Protein AF-A0AAW4L2F6-F1 (afdb_monomer_lite)

pLDDT: mean 83.52, std 7.5, range [48.19, 93.88]

Organism: Vibrio cholerae (NCBI:txid666)

Foldseek 3Di:
DVVLVVLCVVVVVVDDVVVCVVCVPVVVVVLVCLLVVQLCVQLVVVVVVPDDSVVSNVRSNVVSDDDDVVVVVVVVCVVVVVDDPVD

Structure (mmCIF, N/CA/C/O backbone):
data_AF-A0AAW4L2F6-F1
#
_entry.id   AF-A0AAW4L2F6-F1
#
loop_
_atom_site.group_PDB
_atom_site.id
_atom_site.type_symbol
_atom_site.label_atom_id
_atom_site.label_alt_id
_atom_site.label_comp_id
_atom_site.label_asym_id
_atom_site.label_entity_id
_atom_site.label_seq_id
_atom_site.pdbx_PDB_ins_code
_atom_site.Cartn_x
_atom_site.Cartn_y
_atom_site.Cartn_z
_atom_site.occupancy
_atom_site.B_iso_or_equiv
_atom_site.auth_seq_id
_atom_site.auth_comp_id
_atom_site.auth_asym_id
_atom_site.auth_atom_id
_atom_site.pdbx_PDB_model_num
ATOM 1 N N . ASP A 1 1 ? 15.585 -1.340 12.445 1.00 71.75 1 ASP A N 1
ATOM 2 C CA . ASP A 1 1 ? 15.063 -2.562 13.096 1.00 71.75 1 ASP A CA 1
ATOM 3 C C . ASP A 1 1 ? 14.279 -2.303 14.370 1.00 71.75 1 ASP A C 1
ATOM 5 O O . ASP A 1 1 ? 13.075 -2.511 14.346 1.00 71.75 1 ASP A O 1
ATOM 9 N N . MET A 1 2 ? 14.880 -1.784 15.449 1.00 85.38 2 MET A N 1
ATOM 10 C CA . MET A 1 2 ? 14.151 -1.595 16.720 1.00 85.38 2 MET A CA 1
ATOM 11 C C . MET A 1 2 ? 12.936 -0.653 16.607 1.00 85.38 2 MET A C 1
ATOM 13 O O . MET A 1 2 ? 11.875 -0.954 17.141 1.00 85.38 2 MET A O 1
ATOM 17 N N . PHE A 1 3 ? 13.062 0.456 15.868 1.00 82.62 3 PHE A N 1
ATOM 18 C CA . PHE A 1 3 ? 11.952 1.390 15.639 1.00 82.62 3 PHE A CA 1
ATOM 19 C C . PHE A 1 3 ? 10.790 0.746 14.869 1.00 82.62 3 PHE A C 1
ATOM 21 O O . PHE A 1 3 ? 9.653 0.806 15.321 1.00 82.62 3 PHE A O 1
ATOM 28 N N . SER A 1 4 ? 11.089 0.091 13.743 1.00 78.12 4 SER A N 1
ATOM 29 C CA . SER A 1 4 ? 10.093 -0.604 12.916 1.00 78.12 4 SER A CA 1
ATOM 30 C C . SER A 1 4 ? 9.377 -1.699 13.719 1.00 78.12 4 SER A C 1
ATOM 32 O O . SER A 1 4 ? 8.152 -1.776 13.698 1.00 78.12 4 SER A O 1
ATOM 34 N N . ALA A 1 5 ? 10.111 -2.466 14.535 1.00 84.81 5 ALA A N 1
ATOM 35 C CA . ALA A 1 5 ? 9.528 -3.480 15.411 1.00 84.81 5 ALA A CA 1
ATOM 36 C C . ALA A 1 5 ? 8.542 -2.887 16.435 1.00 84.81 5 ALA A C 1
ATOM 38 O O . ALA A 1 5 ? 7.421 -3.376 16.557 1.00 84.81 5 ALA A O 1
ATOM 39 N N . ILE A 1 6 ? 8.920 -1.815 17.141 1.00 86.38 6 ILE A N 1
ATOM 40 C CA . ILE A 1 6 ? 8.039 -1.160 18.125 1.00 86.38 6 ILE A CA 1
ATOM 41 C C . ILE A 1 6 ? 6.824 -0.525 17.435 1.00 86.38 6 ILE A C 1
ATOM 43 O O . ILE A 1 6 ? 5.707 -0.647 17.932 1.00 86.38 6 ILE A O 1
ATOM 47 N N . PHE A 1 7 ? 7.026 0.107 16.277 1.00 81.50 7 PHE A N 1
ATOM 48 C CA . PHE A 1 7 ? 5.962 0.702 15.471 1.00 81.50 7 PHE A CA 1
ATOM 49 C C . PHE A 1 7 ? 4.907 -0.333 15.055 1.00 81.50 7 PHE A C 1
ATOM 51 O O . PHE A 1 7 ? 3.716 -0.129 15.289 1.00 81.50 7 PHE A O 1
ATOM 58 N N . PHE A 1 8 ? 5.337 -1.472 14.504 1.00 81.62 8 PHE A N 1
ATOM 59 C CA . PHE A 1 8 ? 4.420 -2.534 14.094 1.00 81.62 8 PHE A CA 1
ATOM 60 C C . PHE A 1 8 ? 3.702 -3.187 15.279 1.00 81.62 8 PHE A C 1
ATOM 62 O O . PHE A 1 8 ? 2.517 -3.497 15.164 1.00 81.62 8 PHE A O 1
ATOM 69 N N . VAL A 1 9 ? 4.369 -3.351 16.427 1.00 85.88 9 VAL A N 1
ATOM 70 C CA . VAL A 1 9 ? 3.722 -3.860 17.649 1.00 85.88 9 VAL A CA 1
ATOM 71 C C . VAL A 1 9 ? 2.667 -2.878 18.165 1.00 85.88 9 VAL A C 1
ATOM 73 O O . VAL A 1 9 ? 1.557 -3.298 18.478 1.00 85.88 9 VAL A O 1
ATOM 76 N N . ALA A 1 10 ? 2.971 -1.579 18.219 1.00 83.06 10 ALA A N 1
ATOM 77 C CA . ALA A 1 10 ? 2.038 -0.566 18.710 1.00 83.06 10 ALA A CA 1
ATOM 78 C C . ALA A 1 10 ? 0.774 -0.467 17.841 1.00 83.06 10 ALA A C 1
ATOM 80 O O . ALA A 1 10 ? -0.333 -0.477 18.375 1.00 83.06 10 ALA A O 1
ATOM 81 N N . ILE A 1 11 ? 0.923 -0.437 16.511 1.00 79.00 11 ILE A N 1
ATOM 82 C CA . ILE A 1 11 ? -0.228 -0.427 15.596 1.00 79.00 11 ILE A CA 1
ATOM 83 C C . ILE A 1 11 ? -0.992 -1.748 15.663 1.00 79.00 11 ILE A C 1
ATOM 85 O O . ILE A 1 11 ? -2.217 -1.735 15.704 1.00 79.00 11 ILE A O 1
ATOM 89 N N . GLY A 1 12 ? -0.294 -2.884 15.736 1.00 80.06 12 GLY A N 1
ATOM 90 C CA . GLY A 1 12 ? -0.930 -4.195 15.869 1.00 80.06 12 GLY A CA 1
ATOM 91 C C . GLY A 1 12 ? -1.824 -4.308 17.107 1.00 80.06 12 GLY A C 1
ATOM 92 O O . GLY A 1 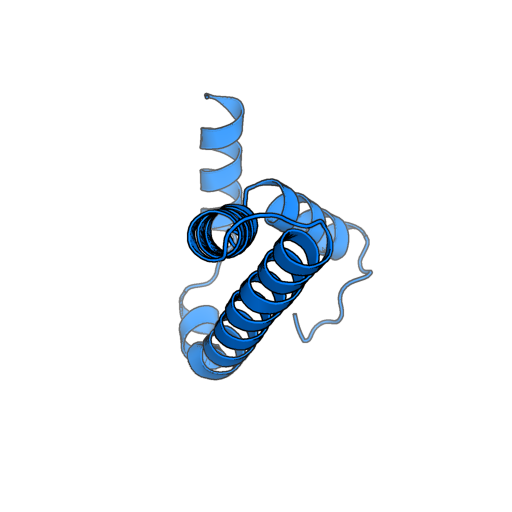12 ? -2.879 -4.927 17.037 1.00 80.06 12 GLY A O 1
ATOM 93 N N . LEU A 1 13 ? -1.440 -3.666 18.214 1.00 84.25 13 LEU A N 1
ATOM 94 C CA . LEU A 1 13 ? -2.235 -3.618 19.446 1.00 84.25 13 LEU A CA 1
ATOM 95 C C . LEU A 1 13 ? -3.448 -2.679 19.363 1.00 84.25 13 LEU A C 1
ATOM 97 O O . LEU A 1 13 ? -4.381 -2.840 20.144 1.00 84.25 13 LEU A O 1
ATOM 101 N N . MET A 1 14 ? -3.446 -1.709 18.445 1.00 79.06 14 MET A N 1
ATOM 102 C CA . MET A 1 14 ? -4.592 -0.823 18.202 1.00 79.06 14 MET A CA 1
ATOM 103 C C . MET A 1 14 ? -5.666 -1.462 17.310 1.00 79.06 14 MET A C 1
ATOM 105 O O . MET A 1 14 ? -6.787 -0.961 17.262 1.00 79.06 14 MET A O 1
ATOM 109 N N . ILE A 1 15 ? -5.347 -2.543 16.594 1.00 78.81 15 ILE A N 1
ATOM 110 C CA . ILE A 1 15 ? -6.285 -3.210 15.687 1.00 78.81 15 ILE A CA 1
ATOM 111 C C . ILE A 1 15 ? -7.243 -4.095 16.488 1.00 78.81 15 ILE A C 1
ATOM 113 O O . ILE A 1 15 ? -6.817 -5.043 17.147 1.00 78.81 15 ILE A O 1
ATOM 117 N N . ASP A 1 16 ? -8.546 -3.838 16.363 1.00 84.25 16 ASP A N 1
ATOM 118 C CA . ASP A 1 16 ? -9.580 -4.727 16.891 1.00 84.25 16 ASP A CA 1
ATOM 119 C C . ASP A 1 16 ? -9.867 -5.879 15.898 1.00 84.25 16 ASP A C 1
ATOM 121 O O . ASP A 1 16 ? -10.371 -5.643 14.789 1.00 84.25 16 ASP A O 1
ATOM 125 N N . PRO A 1 17 ? -9.583 -7.144 16.264 1.00 82.06 17 PRO A N 1
ATOM 126 C CA . PRO A 1 17 ? -9.825 -8.290 15.393 1.00 82.06 17 PRO A CA 1
ATOM 127 C C . PRO A 1 17 ? -11.313 -8.539 15.098 1.00 82.06 17 PRO A C 1
ATOM 129 O O . PRO A 1 17 ? -11.627 -9.150 14.075 1.00 82.06 17 PRO A O 1
ATOM 132 N N . GLN A 1 18 ? -12.241 -8.076 15.943 1.00 86.19 18 GLN A N 1
ATOM 133 C CA . GLN A 1 18 ? -13.680 -8.229 15.698 1.00 86.19 18 GLN A CA 1
ATOM 134 C C . GLN A 1 18 ? -14.150 -7.335 14.546 1.00 86.19 18 GLN A C 1
ATOM 136 O O . GLN A 1 18 ? -14.880 -7.795 13.665 1.00 86.19 18 GLN A O 1
ATOM 141 N N . ILE A 1 19 ? -13.673 -6.087 14.508 1.00 82.81 19 ILE A N 1
ATOM 142 C CA . ILE A 1 19 ? -13.956 -5.134 13.424 1.00 82.81 19 ILE A CA 1
ATOM 143 C C . ILE A 1 19 ? -13.371 -5.658 12.109 1.00 82.81 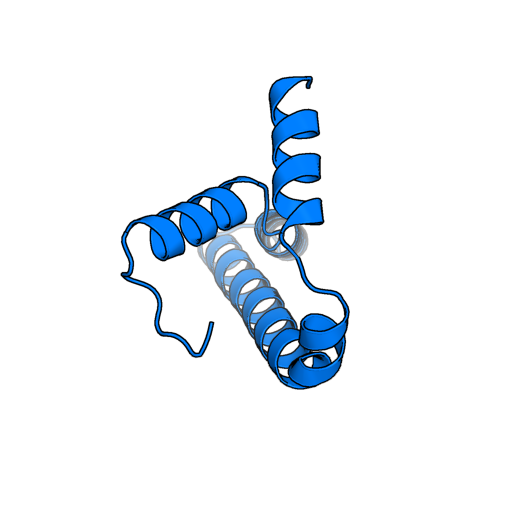19 ILE A C 1
ATOM 145 O O . ILE A 1 19 ? -14.037 -5.629 11.074 1.00 82.81 19 ILE A O 1
ATOM 149 N N . LEU A 1 20 ? -12.165 -6.232 12.150 1.00 83.44 20 LEU A N 1
ATOM 150 C CA . LEU A 1 20 ? -11.521 -6.804 10.967 1.00 83.44 20 LEU A CA 1
ATOM 151 C C . LEU A 1 20 ? -12.366 -7.913 10.315 1.00 83.44 20 LEU A C 1
ATOM 153 O O . LEU A 1 20 ? -12.444 -7.995 9.091 1.00 83.44 20 LEU A O 1
ATOM 157 N N . LEU A 1 21 ? -13.017 -8.752 11.128 1.00 86.56 21 LEU A N 1
ATOM 158 C CA . LEU A 1 21 ? -13.913 -9.806 10.647 1.00 86.56 21 LEU A CA 1
ATOM 159 C C . LEU A 1 21 ? -15.244 -9.246 10.140 1.00 86.56 21 LEU A C 1
ATOM 161 O O . LEU A 1 21 ? -15.739 -9.692 9.106 1.00 86.56 21 LEU A O 1
ATOM 165 N N . GLN A 1 22 ? -15.809 -8.256 10.833 1.00 88.88 22 GLN A N 1
ATOM 166 C CA . GLN A 1 22 ? -17.062 -7.618 10.429 1.00 88.88 22 GLN A CA 1
ATOM 167 C C . GLN A 1 22 ? -16.930 -6.907 9.072 1.00 88.88 22 GLN A C 1
ATOM 169 O O . GLN A 1 22 ? -17.817 -7.018 8.225 1.00 88.88 22 GLN A O 1
ATOM 174 N N . TYR A 1 23 ? -15.797 -6.240 8.836 1.00 86.38 23 TYR A N 1
ATOM 175 C CA . TYR A 1 23 ? -15.498 -5.509 7.602 1.00 86.38 23 TYR A CA 1
ATOM 176 C C . TYR A 1 23 ? -14.582 -6.279 6.640 1.00 86.38 23 TYR A C 1
ATOM 178 O O . TYR A 1 23 ? -14.061 -5.700 5.684 1.00 86.38 23 TYR A O 1
ATOM 186 N N . ALA A 1 24 ? -14.423 -7.594 6.826 1.00 88.31 24 ALA A N 1
ATOM 187 C CA . ALA A 1 24 ? -13.536 -8.419 6.003 1.00 88.31 24 ALA A CA 1
ATOM 188 C C . ALA A 1 24 ? -13.849 -8.308 4.502 1.00 88.31 24 ALA A C 1
ATOM 190 O O . ALA A 1 24 ? -12.940 -8.264 3.673 1.00 88.31 24 ALA A O 1
ATOM 191 N N . TRP A 1 25 ? -15.135 -8.217 4.149 1.00 91.12 25 TRP A N 1
ATOM 192 C CA . TRP A 1 25 ? -15.566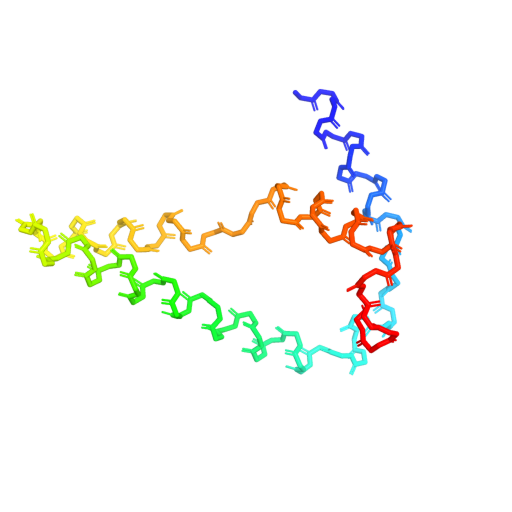 -8.085 2.759 1.00 91.12 25 TRP A CA 1
ATOM 193 C C . TRP A 1 25 ? -15.151 -6.740 2.126 1.00 91.12 25 TRP A C 1
ATOM 195 O O . TRP A 1 25 ? -14.428 -6.768 1.127 1.00 91.12 25 TRP A O 1
ATOM 205 N N . PRO A 1 26 ? -15.506 -5.568 2.695 1.00 90.19 26 PRO A N 1
ATOM 206 C CA . PRO A 1 26 ? -14.979 -4.275 2.249 1.00 90.19 26 PRO A CA 1
ATOM 207 C C . PRO A 1 26 ? -13.449 -4.229 2.153 1.00 90.19 26 PRO A C 1
ATOM 209 O O . PRO A 1 26 ? -12.910 -3.783 1.139 1.00 90.19 26 PRO A O 1
ATOM 212 N N . ILE A 1 27 ? -12.748 -4.739 3.172 1.00 88.75 27 ILE A N 1
ATOM 213 C CA . ILE A 1 27 ? -11.280 -4.767 3.218 1.00 88.75 27 ILE A CA 1
ATOM 214 C C . ILE A 1 27 ? -10.719 -5.572 2.043 1.00 88.75 27 ILE A C 1
ATOM 216 O O . ILE A 1 27 ? -9.794 -5.116 1.366 1.00 88.75 27 ILE A O 1
ATOM 220 N N . ALA A 1 28 ? -11.285 -6.747 1.763 1.00 90.75 28 ALA A N 1
ATOM 221 C CA . ALA A 1 28 ? -10.852 -7.594 0.659 1.00 90.75 28 ALA A CA 1
ATOM 222 C C . ALA A 1 28 ? -11.069 -6.914 -0.701 1.00 90.75 28 ALA A C 1
ATOM 224 O O . ALA A 1 28 ? -10.162 -6.912 -1.535 1.00 90.75 28 ALA A O 1
ATOM 225 N N . VAL A 1 29 ? -12.230 -6.285 -0.913 1.00 93.88 29 VAL A N 1
ATOM 226 C CA . VAL A 1 29 ? -12.540 -5.568 -2.161 1.00 93.88 29 VAL A CA 1
ATOM 227 C C . VAL A 1 29 ? -11.561 -4.417 -2.391 1.00 93.88 29 VAL A C 1
ATOM 229 O O . VAL A 1 29 ? -10.989 -4.317 -3.476 1.00 93.88 29 VAL A O 1
ATOM 232 N N . ILE A 1 30 ? -11.319 -3.583 -1.375 1.00 90.94 30 ILE A N 1
ATOM 233 C CA . ILE A 1 30 ? -10.374 -2.460 -1.468 1.00 90.94 30 ILE A CA 1
ATOM 234 C C . ILE A 1 30 ? -8.958 -2.981 -1.720 1.00 90.94 30 ILE A C 1
ATOM 236 O O . ILE A 1 30 ? -8.259 -2.470 -2.592 1.00 90.94 30 ILE A O 1
ATOM 240 N N . THR A 1 31 ? -8.548 -4.033 -1.010 1.00 89.56 31 THR A N 1
ATOM 241 C CA . THR A 1 31 ? -7.220 -4.636 -1.169 1.00 89.56 31 THR A CA 1
ATOM 242 C C . THR A 1 31 ? -7.007 -5.129 -2.598 1.00 89.56 31 THR A C 1
ATOM 244 O O . THR A 1 31 ? -6.012 -4.774 -3.227 1.00 89.56 31 THR A O 1
ATOM 247 N N . VAL A 1 32 ? -7.954 -5.891 -3.153 1.00 91.31 32 VAL A N 1
ATOM 248 C CA . VAL A 1 32 ? -7.878 -6.382 -4.537 1.00 91.31 32 VAL A CA 1
ATOM 249 C C . VAL A 1 32 ? -7.883 -5.222 -5.531 1.00 91.31 32 VAL A C 1
ATOM 251 O O . VAL A 1 32 ? -7.068 -5.211 -6.453 1.00 91.31 32 VAL A O 1
ATOM 254 N N . ALA A 1 33 ? -8.748 -4.224 -5.332 1.00 92.88 33 ALA A N 1
ATOM 255 C CA . ALA A 1 33 ? -8.824 -3.053 -6.199 1.00 92.88 33 ALA A CA 1
ATOM 256 C C . ALA A 1 33 ? -7.502 -2.270 -6.226 1.00 92.88 33 ALA A C 1
ATOM 258 O O . ALA A 1 33 ? -7.028 -1.903 -7.300 1.00 92.88 33 ALA A O 1
ATOM 259 N N . VAL A 1 34 ? -6.869 -2.059 -5.068 1.00 89.69 34 VAL A N 1
ATOM 260 C CA . VAL A 1 34 ? -5.593 -1.338 -4.971 1.00 89.69 34 VAL A CA 1
ATOM 261 C C . VAL A 1 34 ? -4.444 -2.162 -5.545 1.00 89.69 34 VAL A C 1
ATOM 263 O O . VAL A 1 34 ? -3.631 -1.612 -6.286 1.00 89.69 34 VAL A O 1
ATOM 266 N N . VAL A 1 35 ? -4.384 -3.467 -5.260 1.00 89.62 35 VAL A N 1
ATOM 267 C CA . VAL A 1 35 ? -3.338 -4.354 -5.793 1.00 89.62 35 VAL A CA 1
ATOM 268 C C . VAL A 1 35 ? -3.406 -4.412 -7.316 1.00 89.62 35 VAL A C 1
ATOM 270 O O . VAL A 1 35 ? -2.413 -4.136 -7.989 1.00 89.62 35 VAL A O 1
ATOM 273 N N . LEU A 1 36 ? -4.582 -4.697 -7.882 1.00 90.75 36 LEU A N 1
ATOM 274 C CA . LEU A 1 36 ? -4.762 -4.730 -9.334 1.00 90.75 36 LEU A CA 1
ATOM 275 C C . LEU A 1 36 ? -4.545 -3.348 -9.954 1.00 90.75 36 LEU A C 1
ATOM 277 O O . LEU A 1 36 ? -3.852 -3.233 -10.962 1.00 90.75 36 LEU A O 1
ATOM 281 N N . GLY A 1 37 ? -5.075 -2.295 -9.330 1.00 91.00 37 GLY A N 1
ATOM 282 C CA . GLY A 1 37 ? -4.922 -0.918 -9.790 1.00 91.00 37 GLY A CA 1
ATOM 283 C C . GLY A 1 37 ? -3.458 -0.489 -9.870 1.00 91.00 37 GLY A C 1
ATOM 284 O O . GLY A 1 37 ? -3.027 0.020 -10.906 1.00 91.00 37 GLY A O 1
ATOM 285 N N . LYS A 1 38 ? -2.662 -0.743 -8.825 1.00 87.94 38 LYS A N 1
ATOM 286 C CA . LYS A 1 38 ? -1.221 -0.454 -8.828 1.00 87.94 38 LYS A CA 1
ATOM 287 C C . LYS A 1 38 ? -0.457 -1.340 -9.798 1.00 87.94 38 LYS A C 1
ATOM 289 O O . LYS A 1 38 ? 0.364 -0.825 -10.549 1.00 87.94 38 LYS A O 1
ATOM 294 N N . MET A 1 39 ? -0.725 -2.642 -9.807 1.00 88.44 39 MET A N 1
ATOM 295 C CA . MET A 1 39 ? -0.051 -3.576 -10.706 1.00 88.44 39 MET A CA 1
ATOM 296 C C . MET A 1 39 ? -0.245 -3.173 -12.171 1.00 88.44 39 MET A C 1
ATOM 298 O O . MET A 1 39 ? 0.724 -3.140 -12.929 1.00 88.44 39 MET 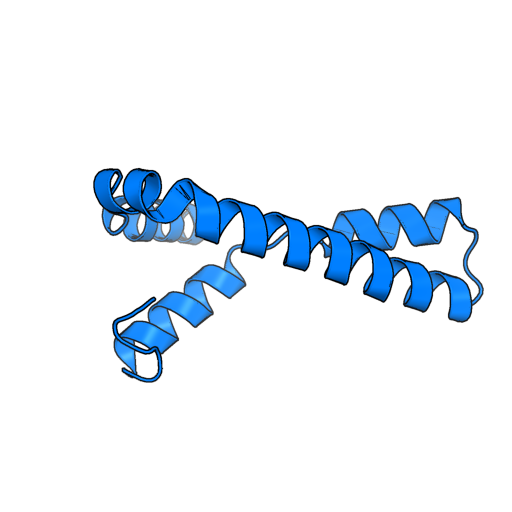A O 1
ATOM 302 N N . LEU A 1 40 ? -1.472 -2.806 -12.551 1.00 90.19 40 LEU A N 1
ATOM 303 C CA . LEU A 1 40 ? -1.792 -2.318 -13.889 1.00 90.19 40 LEU A CA 1
ATOM 304 C C . LEU A 1 40 ? -1.182 -0.941 -14.146 1.00 90.19 40 LEU A C 1
ATOM 306 O O . LEU A 1 40 ? -0.534 -0.764 -15.167 1.00 90.19 40 LEU A O 1
ATOM 310 N N . SER A 1 41 ? -1.322 0.017 -13.230 1.00 89.75 41 SER A N 1
ATOM 311 C CA . SER A 1 41 ? -0.821 1.385 -13.435 1.00 89.75 41 SER A CA 1
ATOM 312 C C . SER A 1 41 ? 0.705 1.432 -13.539 1.00 89.75 41 SER A C 1
ATOM 314 O O . SER A 1 41 ? 1.251 2.012 -14.475 1.00 89.75 41 SER A O 1
ATOM 316 N N . CYS A 1 42 ? 1.412 0.778 -12.613 1.00 87.75 42 CYS A N 1
ATOM 317 C CA . CYS A 1 42 ? 2.871 0.697 -12.620 1.00 87.75 42 CYS A CA 1
ATOM 318 C C . CYS A 1 42 ? 3.386 -0.198 -13.757 1.00 87.75 42 CYS A C 1
ATOM 320 O O . CYS A 1 42 ? 4.389 0.139 -14.383 1.00 87.75 42 CYS A O 1
ATOM 322 N N . GLY A 1 43 ? 2.701 -1.307 -14.056 1.00 88.25 43 GLY A N 1
ATOM 323 C CA . GLY A 1 43 ? 3.063 -2.197 -15.160 1.00 88.25 43 GLY A CA 1
ATOM 324 C C . GLY A 1 43 ? 2.875 -1.549 -16.533 1.00 88.25 43 GLY A C 1
ATOM 325 O O . GLY A 1 43 ? 3.786 -1.585 -17.356 1.00 88.25 43 GLY A O 1
ATOM 326 N N . LEU A 1 44 ? 1.735 -0.895 -16.772 1.00 88.88 44 LEU A N 1
ATOM 327 C CA . LEU A 1 44 ? 1.478 -0.140 -18.002 1.00 88.88 44 LEU A CA 1
ATOM 328 C C . LEU A 1 44 ? 2.419 1.058 -18.122 1.00 88.88 44 LEU A C 1
ATOM 330 O O . LEU A 1 44 ? 2.955 1.289 -19.200 1.00 88.88 44 LEU A O 1
ATOM 334 N N . GLY A 1 45 ? 2.682 1.777 -17.026 1.00 90.06 45 GLY A N 1
ATOM 335 C CA . GLY A 1 45 ? 3.654 2.872 -17.015 1.00 90.06 45 GLY A CA 1
ATOM 336 C C . GLY A 1 45 ? 5.057 2.410 -17.416 1.00 90.06 45 GLY A C 1
ATOM 337 O O . GLY A 1 45 ? 5.688 3.023 -18.274 1.00 90.06 45 GLY A O 1
ATOM 338 N N . ALA A 1 46 ? 5.522 1.286 -16.864 1.00 88.62 46 ALA A N 1
ATOM 339 C CA . ALA A 1 46 ? 6.813 0.699 -17.222 1.00 88.62 46 ALA A CA 1
ATOM 340 C C . ALA A 1 46 ? 6.856 0.194 -18.676 1.00 88.62 46 ALA A C 1
ATOM 342 O O . ALA A 1 46 ? 7.887 0.329 -19.339 1.00 88.62 46 ALA A O 1
ATOM 343 N N . PHE A 1 47 ? 5.738 -0.338 -19.181 1.00 88.75 47 PHE A N 1
ATOM 344 C CA . PHE A 1 47 ? 5.611 -0.801 -20.563 1.00 88.75 47 PHE A CA 1
ATOM 345 C C . PHE A 1 47 ? 5.634 0.360 -21.565 1.00 88.75 47 PHE A C 1
ATOM 347 O O . PHE A 1 47 ? 6.381 0.308 -22.537 1.00 88.75 47 PHE A O 1
ATOM 354 N N . ILE A 1 48 ? 4.889 1.441 -21.302 1.00 90.56 48 ILE A N 1
ATOM 355 C CA . ILE A 1 48 ? 4.897 2.661 -22.130 1.00 90.56 48 ILE A CA 1
ATOM 356 C C . ILE A 1 48 ? 6.282 3.321 -22.117 1.00 90.56 48 ILE A C 1
ATOM 358 O O . ILE A 1 48 ? 6.717 3.855 -23.133 1.00 90.56 48 ILE A O 1
ATOM 362 N N . ALA A 1 49 ? 7.013 3.226 -21.004 1.00 88.81 49 ALA A N 1
ATOM 363 C CA . ALA A 1 49 ? 8.400 3.677 -20.910 1.00 88.81 49 ALA A CA 1
ATOM 364 C C . ALA A 1 49 ? 9.398 2.826 -21.731 1.00 88.81 49 ALA A C 1
ATOM 366 O O . ALA A 1 49 ? 10.587 3.136 -21.740 1.00 88.81 49 ALA A O 1
ATOM 367 N N . GLY A 1 50 ? 8.941 1.769 -22.417 1.00 87.62 50 GLY A N 1
ATOM 368 C CA . GLY A 1 50 ? 9.751 0.956 -23.327 1.00 87.62 50 GLY A CA 1
ATOM 369 C C . GLY A 1 50 ? 10.409 -0.273 -22.695 1.00 87.62 50 GLY A C 1
ATOM 370 O O . GLY A 1 50 ? 11.294 -0.859 -23.313 1.00 87.62 50 GLY A O 1
ATOM 371 N N . ASN A 1 51 ? 10.011 -0.681 -21.483 1.00 88.00 51 ASN A N 1
ATOM 372 C CA . ASN A 1 51 ? 10.534 -1.902 -20.862 1.00 88.00 51 ASN A CA 1
ATOM 373 C C . ASN A 1 51 ? 9.816 -3.165 -21.363 1.00 88.00 51 ASN A C 1
ATOM 375 O O . ASN A 1 51 ? 8.600 -3.170 -21.574 1.00 88.00 51 ASN A O 1
ATOM 379 N N . ASP A 1 52 ? 10.560 -4.273 -21.442 1.00 87.00 52 ASP A N 1
ATOM 380 C CA . ASP A 1 52 ? 10.016 -5.597 -21.755 1.00 87.00 52 ASP A CA 1
ATOM 381 C C . ASP A 1 52 ? 8.862 -5.988 -20.825 1.00 87.00 52 ASP A C 1
ATOM 383 O O . ASP A 1 52 ? 8.897 -5.739 -19.617 1.00 87.00 52 ASP A O 1
ATOM 387 N N . GLY A 1 53 ? 7.871 -6.711 -21.359 1.00 80.94 53 GLY A N 1
ATOM 388 C CA . GLY A 1 53 ? 6.679 -7.125 -20.608 1.00 80.94 53 GLY A CA 1
ATOM 389 C C . GLY A 1 53 ? 6.987 -7.892 -19.313 1.00 80.94 53 GLY A C 1
ATOM 390 O O . GLY A 1 53 ? 6.284 -7.732 -18.316 1.00 80.94 53 GLY A O 1
ATOM 391 N N . ARG A 1 54 ? 8.084 -8.666 -19.271 1.00 83.50 54 ARG A N 1
ATOM 392 C CA . ARG A 1 54 ? 8.550 -9.332 -18.038 1.00 83.50 54 ARG A CA 1
ATOM 393 C C . ARG A 1 54 ? 9.076 -8.348 -16.990 1.00 83.50 54 ARG A C 1
ATOM 395 O O . ARG A 1 54 ? 8.841 -8.559 -15.802 1.00 83.50 54 ARG A O 1
ATOM 402 N N . THR A 1 55 ? 9.786 -7.305 -17.410 1.00 84.12 55 THR A N 1
ATOM 403 C CA . THR A 1 55 ? 10.318 -6.263 -16.520 1.00 84.12 55 THR A CA 1
ATOM 404 C C . THR A 1 55 ? 9.181 -5.400 -15.991 1.00 84.12 55 THR A C 1
ATOM 406 O O . THR A 1 55 ? 9.074 -5.202 -14.784 1.00 84.12 55 THR A O 1
ATOM 409 N N . SER A 1 56 ? 8.264 -4.996 -16.866 1.00 85.50 56 SER A N 1
ATOM 410 C CA . SER A 1 56 ? 7.079 -4.213 -16.515 1.00 85.50 56 SER A CA 1
ATOM 411 C C . SER A 1 56 ? 6.179 -4.933 -15.509 1.00 85.50 56 SER A C 1
ATOM 413 O O . SER A 1 56 ? 5.734 -4.329 -14.535 1.00 85.50 56 SER A O 1
ATOM 415 N N . LEU A 1 57 ? 5.989 -6.249 -15.662 1.00 84.56 57 LEU A N 1
ATOM 416 C CA . LEU A 1 57 ? 5.238 -7.049 -14.694 1.00 84.56 57 LEU A CA 1
ATOM 417 C C . LEU A 1 57 ? 5.931 -7.118 -13.324 1.00 84.56 57 LEU A C 1
ATOM 419 O O . LEU A 1 57 ? 5.267 -6.977 -12.299 1.00 84.56 57 LEU A O 1
ATOM 423 N N . ARG A 1 58 ? 7.262 -7.294 -13.289 1.00 85.44 58 ARG A N 1
ATOM 424 C CA . ARG A 1 58 ? 8.023 -7.282 -12.025 1.00 85.44 58 ARG A CA 1
ATOM 425 C C . ARG A 1 58 ? 7.928 -5.937 -11.320 1.00 85.44 58 ARG A C 1
ATOM 427 O O . ARG A 1 58 ? 7.757 -5.914 -10.107 1.00 85.44 58 ARG A O 1
ATOM 434 N N . VAL A 1 59 ? 8.018 -4.839 -12.066 1.00 86.00 59 VAL A N 1
ATOM 435 C CA . VAL A 1 59 ? 7.874 -3.483 -11.520 1.00 86.00 59 VAL A CA 1
ATOM 436 C C . VAL A 1 59 ? 6.463 -3.283 -10.964 1.00 86.00 59 VAL A C 1
ATOM 438 O O . VAL A 1 59 ? 6.313 -2.824 -9.833 1.00 86.00 59 VAL A O 1
ATOM 441 N N . GLY A 1 60 ? 5.434 -3.700 -11.708 1.00 84.44 60 GLY A N 1
ATOM 442 C CA . GLY A 1 60 ? 4.042 -3.647 -11.259 1.00 84.44 60 GLY A CA 1
ATOM 443 C C . GLY A 1 60 ? 3.798 -4.428 -9.967 1.00 84.44 60 GLY A C 1
ATOM 444 O O . GLY A 1 60 ? 3.191 -3.902 -9.039 1.00 84.44 60 GLY A O 1
ATOM 445 N N . MET A 1 61 ? 4.318 -5.654 -9.870 1.00 84.38 61 MET A N 1
ATOM 446 C CA . MET A 1 61 ? 4.189 -6.476 -8.662 1.00 84.38 61 MET A CA 1
ATOM 447 C C . MET A 1 61 ? 5.000 -5.922 -7.483 1.00 84.38 61 MET A C 1
ATOM 449 O O . MET A 1 61 ? 4.479 -5.847 -6.374 1.00 84.38 61 MET A O 1
ATOM 453 N N . GLY A 1 62 ? 6.247 -5.495 -7.707 1.00 83.44 62 GLY A N 1
ATOM 454 C CA . GLY A 1 62 ? 7.131 -5.006 -6.644 1.00 83.44 62 GLY A CA 1
ATOM 455 C C . GLY A 1 62 ? 6.656 -3.700 -6.005 1.00 83.44 62 GLY A C 1
ATOM 456 O O . GLY A 1 62 ? 6.792 -3.513 -4.801 1.00 83.44 62 GLY A O 1
ATOM 457 N N . LEU A 1 63 ? 6.044 -2.809 -6.789 1.00 81.62 63 LEU A N 1
ATOM 458 C CA . LEU A 1 63 ? 5.528 -1.525 -6.298 1.00 81.62 63 LEU A CA 1
ATOM 459 C C . LEU A 1 63 ? 4.092 -1.606 -5.759 1.00 81.62 63 LEU A C 1
ATOM 461 O O . LEU A 1 63 ? 3.616 -0.665 -5.109 1.00 81.62 63 LEU A O 1
ATOM 465 N N . SER A 1 64 ? 3.395 -2.716 -6.021 1.00 80.44 64 SER A N 1
ATOM 466 C CA . SER A 1 64 ? 2.039 -2.954 -5.524 1.00 80.44 64 SER A CA 1
ATOM 467 C C . SER A 1 64 ? 1.989 -3.130 -4.009 1.00 80.44 64 SER A C 1
ATOM 469 O O . SER A 1 64 ? 0.930 -2.924 -3.416 1.00 80.44 64 SER A O 1
ATOM 471 N N . GLN A 1 65 ? 3.100 -3.512 -3.380 1.00 78.62 65 GLN A N 1
ATOM 472 C CA . GLN A 1 65 ? 3.127 -3.779 -1.952 1.00 78.62 65 GLN A CA 1
ATOM 473 C C . GLN A 1 65 ? 2.970 -2.474 -1.161 1.00 78.62 65 GLN A C 1
ATOM 475 O O . GLN A 1 65 ? 3.654 -1.477 -1.400 1.00 78.62 65 GLN A O 1
ATOM 480 N N . ILE A 1 66 ? 2.016 -2.474 -0.237 1.00 78.38 66 ILE A N 1
ATOM 481 C CA . ILE A 1 66 ? 1.793 -1.385 0.711 1.00 78.38 66 ILE A CA 1
ATOM 482 C C . ILE A 1 66 ? 2.655 -1.680 1.942 1.00 78.38 66 ILE A C 1
ATOM 484 O O . ILE A 1 66 ? 2.665 -2.810 2.426 1.00 78.38 66 ILE A O 1
ATOM 488 N N . GLY A 1 67 ? 3.414 -0.686 2.405 1.00 75.69 67 GLY A N 1
ATOM 489 C CA . GLY A 1 67 ? 4.395 -0.838 3.483 1.00 75.69 67 GLY A CA 1
ATOM 490 C C . GLY A 1 67 ? 4.118 0.048 4.697 1.00 75.69 67 GLY A C 1
ATOM 491 O O . GLY A 1 67 ? 3.046 0.635 4.840 1.00 75.69 67 GLY A O 1
ATOM 492 N N . GLU A 1 68 ? 5.134 0.179 5.550 1.00 78.06 68 GLU A N 1
ATOM 493 C CA . GLU A 1 68 ? 5.111 0.925 6.819 1.00 78.06 68 GLU A CA 1
ATOM 494 C C . GLU A 1 68 ? 4.597 2.370 6.698 1.00 78.06 68 GLU A C 1
ATOM 496 O O . GLU A 1 68 ? 3.831 2.830 7.542 1.00 78.06 68 GLU A O 1
ATOM 501 N N . PHE A 1 69 ? 4.922 3.069 5.608 1.00 81.00 69 PHE A N 1
ATOM 502 C CA . PHE A 1 69 ? 4.527 4.466 5.414 1.00 81.00 69 PHE A CA 1
ATOM 503 C C . PHE A 1 69 ? 3.016 4.679 5.303 1.00 81.00 69 PHE A C 1
ATOM 505 O O . PHE A 1 69 ? 2.507 5.697 5.768 1.00 81.00 69 PHE A O 1
ATOM 512 N N . SER A 1 70 ? 2.275 3.732 4.730 1.00 83.06 70 SER A N 1
ATOM 513 C CA . SER A 1 70 ? 0.819 3.862 4.625 1.00 83.06 70 SER A CA 1
ATOM 514 C C . SER A 1 70 ? 0.141 3.761 5.990 1.00 83.06 70 SER A C 1
ATOM 516 O O . SER A 1 70 ? -0.821 4.481 6.240 1.00 83.06 70 SER A O 1
ATOM 518 N N . PHE A 1 71 ? 0.690 2.952 6.900 1.00 79.44 71 PHE A N 1
ATOM 519 C CA . PHE A 1 71 ? 0.222 2.884 8.283 1.00 79.44 71 PHE A CA 1
ATOM 520 C C . PHE A 1 71 ? 0.523 4.171 9.057 1.00 79.44 71 PHE A C 1
ATOM 522 O O . 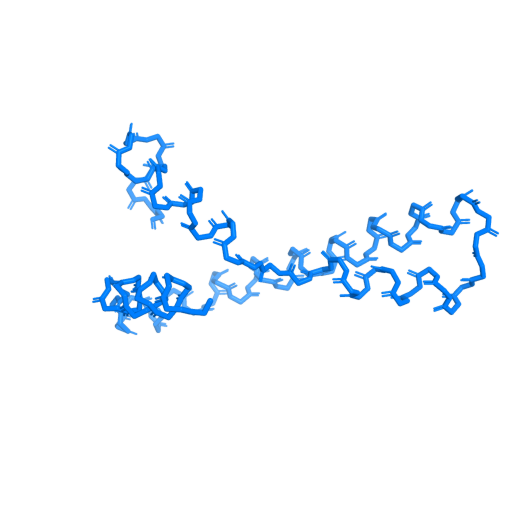PHE A 1 71 ? -0.327 4.635 9.811 1.00 79.44 71 PHE A O 1
ATOM 529 N N . ILE A 1 72 ? 1.688 4.792 8.827 1.00 82.75 72 ILE A N 1
ATOM 530 C CA . ILE A 1 72 ? 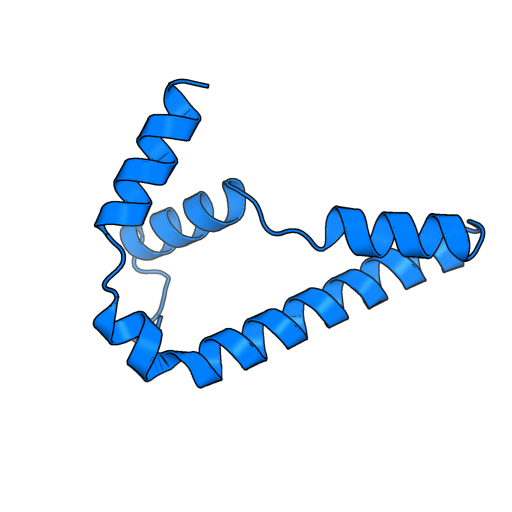2.021 6.097 9.424 1.00 82.75 72 ILE A CA 1
ATOM 531 C C . ILE A 1 72 ? 1.011 7.161 8.975 1.00 82.75 72 ILE A C 1
ATOM 533 O O . ILE A 1 72 ? 0.501 7.911 9.804 1.00 82.75 72 ILE A O 1
ATOM 537 N N . ILE A 1 73 ? 0.697 7.217 7.677 1.00 85.12 73 ILE A N 1
ATOM 538 C CA . ILE A 1 73 ? -0.258 8.191 7.125 1.00 85.12 73 ILE A CA 1
ATOM 539 C C . ILE A 1 73 ? -1.665 7.958 7.685 1.00 85.12 73 ILE A C 1
ATOM 541 O O . ILE A 1 73 ? -2.327 8.922 8.061 1.00 85.12 73 ILE A O 1
ATOM 545 N N . ALA A 1 74 ? -2.108 6.702 7.786 1.00 83.69 74 ALA A N 1
ATOM 546 C CA . ALA A 1 74 ? -3.397 6.369 8.388 1.00 83.69 74 ALA A CA 1
ATOM 547 C C . ALA A 1 74 ? -3.463 6.801 9.865 1.00 83.69 74 ALA A C 1
ATOM 549 O O . ALA A 1 74 ? -4.397 7.493 10.262 1.00 83.69 74 ALA A O 1
ATOM 550 N N . ALA A 1 75 ? -2.433 6.485 10.657 1.00 80.31 75 ALA A N 1
ATOM 551 C CA . ALA A 1 75 ? -2.346 6.891 12.060 1.00 80.31 75 ALA A CA 1
ATOM 552 C C . ALA A 1 75 ? -2.329 8.421 12.234 1.00 80.31 75 ALA A C 1
ATOM 554 O O . ALA A 1 75 ? -2.997 8.964 13.120 1.00 80.31 75 ALA A O 1
ATOM 555 N N . LEU A 1 76 ? -1.612 9.135 11.360 1.00 84.62 76 LEU A N 1
ATOM 556 C CA . LEU A 1 76 ? -1.607 10.597 11.337 1.00 84.62 76 LEU A CA 1
ATOM 557 C C . LEU A 1 76 ? -2.990 11.156 10.973 1.00 84.62 76 LEU A C 1
ATOM 559 O O . LEU A 1 76 ? -3.446 12.106 11.602 1.00 84.62 76 LEU A O 1
ATOM 563 N N . GLY A 1 77 ? -3.675 10.548 10.002 1.00 84.12 77 GLY A N 1
ATOM 564 C CA . GLY A 1 77 ? -5.027 10.925 9.590 1.00 84.12 77 GLY A CA 1
ATOM 565 C C . GLY A 1 77 ? -6.070 10.766 10.698 1.00 84.12 77 GLY A C 1
ATOM 566 O O . GLY A 1 77 ? -6.943 11.626 10.833 1.00 84.12 77 GLY A O 1
ATOM 567 N N . MET A 1 78 ? -5.946 9.721 11.522 1.00 81.44 78 MET A N 1
ATOM 568 C CA . MET A 1 78 ? -6.772 9.535 12.722 1.00 81.44 78 MET A CA 1
ATOM 569 C C . MET A 1 78 ? -6.460 10.596 13.783 1.00 81.44 78 MET A C 1
ATOM 571 O O . MET A 1 78 ? -7.365 11.217 14.330 1.00 81.44 78 MET A O 1
ATOM 575 N N . THR A 1 79 ? -5.172 10.864 14.028 1.00 79.69 79 THR A N 1
ATOM 576 C CA . THR A 1 79 ? -4.729 11.857 15.025 1.00 79.69 79 THR A CA 1
ATOM 577 C C . THR A 1 79 ? -5.169 13.276 14.660 1.00 79.69 79 THR A C 1
ATOM 579 O O . THR A 1 79 ? -5.549 14.057 15.528 1.00 79.69 79 THR A O 1
ATOM 582 N N . LEU A 1 80 ? -5.128 13.615 13.371 1.00 85.00 80 LEU A N 1
ATOM 583 C CA . LEU A 1 80 ? -5.558 14.911 12.845 1.00 85.00 80 LEU A CA 1
ATOM 584 C C . LEU A 1 80 ? -7.078 14.999 12.618 1.00 85.00 80 LEU A C 1
ATOM 586 O O . LEU A 1 80 ? -7.546 16.044 12.175 1.00 85.00 80 LEU A O 1
ATOM 590 N N . GLN A 1 81 ? -7.839 13.930 12.891 1.00 78.94 81 GLN A N 1
ATOM 591 C CA . GLN A 1 81 ? -9.290 13.838 12.657 1.00 78.94 81 GLN A CA 1
ATOM 592 C C . GLN A 1 81 ? -9.716 14.174 11.213 1.00 78.94 81 GLN A C 1
ATOM 594 O O . GLN A 1 81 ? -10.809 14.678 10.968 1.00 78.94 81 GLN A O 1
ATOM 599 N N . VAL A 1 82 ? -8.849 13.895 10.237 1.00 80.00 82 VAL A N 1
ATOM 600 C CA . VAL A 1 82 ? -9.116 14.100 8.797 1.00 80.00 82 VAL A CA 1
ATOM 601 C C . VAL A 1 82 ? -9.571 12.816 8.096 1.00 80.00 82 VAL A C 1
ATOM 603 O O . VAL A 1 82 ? -9.721 12.783 6.877 1.00 80.00 82 VAL A O 1
ATOM 606 N N . THR A 1 83 ? -9.785 11.752 8.867 1.00 72.88 83 THR A N 1
ATOM 607 C CA . THR A 1 83 ? -10.369 10.480 8.429 1.00 72.88 83 THR A CA 1
ATOM 608 C C . THR A 1 83 ? -11.786 10.384 8.998 1.00 72.88 83 THR A C 1
ATOM 610 O O . THR A 1 83 ? -12.023 10.776 10.136 1.00 72.88 83 THR A O 1
ATOM 613 N N . SER A 1 84 ? -12.759 9.984 8.176 1.00 63.91 84 SER A N 1
ATOM 614 C CA . SER A 1 84 ? -14.166 9.857 8.589 1.00 63.91 84 SER A CA 1
ATOM 615 C C . SER A 1 84 ? -14.353 8.690 9.559 1.00 63.91 84 SER A C 1
ATOM 617 O O . SER A 1 84 ? -13.735 7.665 9.310 1.00 63.91 84 SER A O 1
ATOM 619 N N . ASP A 1 85 ? -15.301 8.769 10.507 1.00 58.41 85 ASP A N 1
ATOM 620 C CA . ASP A 1 85 ? -15.665 7.697 11.473 1.00 58.41 85 ASP A CA 1
ATOM 621 C C . ASP A 1 85 ? -16.016 6.320 10.853 1.00 58.41 85 ASP A C 1
ATOM 623 O O . ASP A 1 85 ? -16.237 5.342 11.563 1.00 58.41 85 ASP A O 1
ATOM 627 N N . PHE A 1 86 ? -16.135 6.239 9.525 1.00 55.97 86 PHE A N 1
ATOM 628 C CA . PHE A 1 86 ? -16.357 5.000 8.774 1.00 55.97 86 PHE A CA 1
ATOM 629 C C . PHE A 1 86 ? -15.057 4.221 8.462 1.00 55.97 86 PHE A C 1
ATOM 631 O O . PHE A 1 86 ? -15.128 3.085 7.995 1.00 55.97 86 PHE A O 1
ATOM 638 N N . LEU A 1 87 ? -13.886 4.827 8.689 1.00 48.19 87 LEU A N 1
ATOM 639 C CA . LEU A 1 87 ? -12.553 4.216 8.595 1.00 48.19 87 LEU A CA 1
ATOM 640 C C . LEU A 1 87 ? -11.919 4.138 9.984 1.00 48.19 87 LEU A C 1
ATOM 642 O O . LEU A 1 87 ? -11.181 3.154 10.203 1.00 48.19 87 LEU A O 1
#

Secondary structure (DSSP, 8-state):
-HHHHHHHHHHHHH--HHHHHHTHHHHHHHHHHHHHHHHHHHHHHHHHTT--HHHHHHHHHHHS---HHHHHHHHHHHHTT-S-TT-

Sequence (87 aa):
DMFSAIFFVAIGLMIDPQILLQYAWPIAVITVAVVLGKMLSCGLGAFIAGNDGRTSLRVGMGLSQIGEFSFIIAALGMTLQVTSDFL

Radius of gyration: 16.4 Å; chains: 1; bounding box: 32×25×43 Å

InterPro domains:
  IPR006153 Cation/H+ exchanger, transmembrane domain [PF00999] (2-83)
  IPR038770 Sodium/solute symporter superfamily [G3DSA:1.20.1530.20] (1-87)